Protein AF-A0A9D2KPE2-F1 (afdb_monomer_lite)

Radius of gyration: 18.27 Å; chains: 1; bounding box: 37×40×48 Å

Sequence (69 aa):
MAYDEKQKKRIMKYLEKLKEIRFRVKPEEYEKYEEAARSAGYSSMRQFYLDALDEKVKKISQTNLSERK

pLDDT: mean 84.54, std 11.72, range [47.56, 95.75]

Structure (mmCIF, N/CA/C/O backbone):
data_AF-A0A9D2KPE2-F1
#
_entry.id   AF-A0A9D2KPE2-F1
#
loop_
_atom_site.group_PDB
_atom_site.id
_atom_site.type_symbol
_atom_site.label_atom_id
_atom_site.label_alt_id
_atom_site.label_comp_id
_atom_site.label_asym_id
_atom_site.label_entity_id
_atom_site.label_seq_id
_atom_site.pdbx_PDB_ins_code
_atom_site.Cartn_x
_atom_site.Cartn_y
_atom_site.Cartn_z
_atom_site.occupancy
_atom_site.B_iso_or_equiv
_atom_site.auth_seq_id
_atom_site.auth_comp_id
_atom_site.auth_asym_id
_atom_site.auth_atom_id
_atom_site.pdbx_PDB_model_num
ATOM 1 N N . MET A 1 1 ? 19.170 13.484 -19.912 1.00 50.66 1 MET A N 1
ATOM 2 C CA . MET A 1 1 ? 18.376 14.714 -19.698 1.00 50.66 1 MET A CA 1
ATOM 3 C C . MET A 1 1 ? 18.966 15.517 -18.546 1.00 50.66 1 MET A C 1
ATOM 5 O O . MET A 1 1 ? 18.939 15.047 -17.412 1.00 50.66 1 MET A O 1
ATOM 9 N N . ALA A 1 2 ? 19.520 16.699 -18.823 1.00 54.59 2 ALA A N 1
ATOM 10 C CA . ALA A 1 2 ? 19.919 17.642 -17.782 1.00 54.59 2 ALA A CA 1
ATOM 11 C C . ALA A 1 2 ? 18.649 18.270 -17.194 1.00 54.59 2 ALA A C 1
ATOM 13 O O . ALA A 1 2 ? 18.038 19.141 -17.801 1.00 54.59 2 ALA A O 1
ATOM 14 N N . TYR A 1 3 ? 18.195 17.756 -16.055 1.00 55.69 3 TYR A N 1
ATOM 15 C CA . TYR A 1 3 ? 17.112 18.389 -15.311 1.00 55.69 3 TYR A CA 1
ATOM 16 C C . TYR A 1 3 ? 17.539 19.799 -14.899 1.00 55.69 3 TYR A C 1
ATOM 18 O O . TYR A 1 3 ? 18.546 19.945 -14.200 1.00 55.69 3 TYR A O 1
ATOM 26 N N . ASP A 1 4 ? 16.744 20.791 -15.296 1.00 78.75 4 ASP A N 1
ATOM 27 C CA . ASP A 1 4 ? 16.832 22.174 -14.836 1.00 78.75 4 ASP A CA 1
ATOM 28 C C . ASP A 1 4 ? 16.822 22.186 -13.295 1.00 78.75 4 ASP A C 1
ATOM 30 O O . ASP A 1 4 ? 15.948 21.591 -12.650 1.00 78.75 4 ASP A O 1
ATOM 34 N N . GLU A 1 5 ? 17.826 22.803 -12.671 1.00 78.62 5 GLU A N 1
ATOM 35 C CA . GLU A 1 5 ? 18.047 22.766 -11.218 1.00 78.62 5 GLU A CA 1
ATOM 36 C C . GLU A 1 5 ? 16.814 23.230 -10.425 1.00 78.62 5 GLU A C 1
ATOM 38 O O . GLU A 1 5 ? 16.541 22.753 -9.316 1.00 78.62 5 GLU A O 1
ATOM 43 N N . LYS A 1 6 ? 16.009 24.116 -11.026 1.00 79.69 6 LYS A N 1
ATOM 44 C CA . LYS A 1 6 ? 14.740 24.601 -10.468 1.00 79.69 6 LYS A CA 1
ATOM 45 C C . LYS A 1 6 ? 13.664 23.514 -10.382 1.00 79.69 6 LYS A C 1
ATOM 47 O O . LYS A 1 6 ? 12.819 23.560 -9.485 1.00 79.69 6 LYS A O 1
ATOM 52 N N . GLN A 1 7 ? 13.651 22.544 -11.296 1.00 77.75 7 GLN A N 1
ATOM 53 C CA . GLN A 1 7 ? 12.725 21.407 -11.245 1.00 77.75 7 GLN A CA 1
ATOM 54 C C . GLN A 1 7 ? 13.141 20.419 -10.151 1.00 77.75 7 GLN A C 1
ATOM 56 O O . GLN A 1 7 ? 12.305 20.027 -9.338 1.00 77.75 7 GLN A O 1
ATOM 61 N N . LYS A 1 8 ? 14.442 20.111 -10.051 1.00 82.25 8 LYS A N 1
ATOM 62 C CA . LYS A 1 8 ? 14.995 19.247 -8.991 1.00 82.25 8 LYS A CA 1
ATOM 63 C C . LYS A 1 8 ? 14.666 19.762 -7.590 1.00 82.25 8 LYS A C 1
ATOM 65 O O . LYS A 1 8 ? 14.159 19.003 -6.768 1.00 82.25 8 LYS A O 1
ATOM 70 N N . LYS A 1 9 ? 14.874 21.058 -7.327 1.00 82.56 9 LYS A N 1
ATOM 71 C CA . LYS A 1 9 ? 14.555 21.669 -6.021 1.00 82.56 9 LYS A CA 1
ATOM 72 C C . LYS A 1 9 ? 13.068 21.573 -5.665 1.00 82.56 9 LYS A C 1
ATOM 74 O O . LYS A 1 9 ? 12.733 21.327 -4.510 1.00 82.56 9 LYS A O 1
ATOM 79 N N . ARG A 1 10 ? 12.168 21.735 -6.644 1.00 83.31 10 ARG A N 1
ATOM 80 C CA . ARG A 1 10 ? 10.717 21.601 -6.421 1.00 83.31 10 ARG A CA 1
ATOM 81 C C . ARG A 1 10 ? 10.314 20.171 -6.076 1.00 83.31 10 ARG A C 1
ATOM 83 O O . ARG A 1 10 ? 9.539 19.982 -5.143 1.00 83.31 10 ARG A O 1
ATOM 90 N N . ILE A 1 11 ? 10.866 19.191 -6.788 1.00 81.75 11 ILE A N 1
ATOM 91 C CA . ILE A 1 11 ? 10.609 17.770 -6.526 1.00 81.75 11 ILE A CA 1
ATOM 92 C C . ILE A 1 11 ? 11.127 17.387 -5.133 1.00 81.75 11 ILE A C 1
ATOM 94 O O . ILE A 1 11 ? 10.379 16.808 -4.353 1.00 81.75 11 ILE A O 1
ATOM 98 N N . MET A 1 12 ? 12.351 17.792 -4.775 1.00 83.69 12 MET A N 1
ATOM 99 C CA . MET A 1 12 ? 12.931 17.542 -3.445 1.00 83.69 12 MET A CA 1
ATOM 100 C C . MET A 1 12 ? 12.066 18.129 -2.321 1.00 83.69 12 MET A C 1
ATOM 102 O O . MET A 1 12 ? 11.692 17.410 -1.402 1.00 83.69 12 MET A O 1
ATOM 106 N N . LYS A 1 13 ? 11.642 19.395 -2.443 1.00 86.69 13 LYS A N 1
ATOM 107 C CA . LYS A 1 13 ? 10.781 20.057 -1.444 1.00 86.69 13 LYS A CA 1
ATOM 108 C C . LYS A 1 13 ? 9.412 19.382 -1.280 1.00 86.69 13 LYS A C 1
ATOM 110 O O . LYS A 1 13 ? 8.796 19.472 -0.220 1.00 86.69 13 LYS A O 1
ATOM 115 N N . TYR A 1 14 ? 8.897 18.751 -2.334 1.00 83.31 14 TYR A N 1
ATOM 116 C CA . TYR A 1 14 ? 7.666 17.965 -2.256 1.00 83.31 14 TYR A CA 1
ATOM 117 C C . TYR A 1 14 ? 7.904 16.624 -1.552 1.00 83.31 14 TYR A C 1
ATOM 119 O O . TYR A 1 14 ? 7.139 16.262 -0.660 1.00 83.31 14 TYR A O 1
ATOM 127 N N . LEU A 1 15 ? 8.988 15.926 -1.899 1.00 84.75 15 LEU A N 1
ATOM 128 C CA . LEU A 1 15 ? 9.358 14.646 -1.293 1.00 84.75 15 LEU A CA 1
ATOM 129 C C . LEU A 1 15 ? 9.704 14.772 0.196 1.00 84.75 15 LEU A C 1
ATOM 131 O O . LEU A 1 15 ? 9.357 13.883 0.960 1.00 84.75 15 LEU A O 1
ATOM 135 N N . GLU A 1 16 ? 10.295 15.887 0.633 1.00 85.75 16 GLU A N 1
ATOM 136 C CA . GLU A 1 16 ? 10.575 16.168 2.053 1.00 85.75 16 GLU A CA 1
ATOM 137 C C . GLU A 1 16 ? 9.321 16.143 2.942 1.00 85.75 16 GLU A C 1
ATOM 139 O O . GLU A 1 16 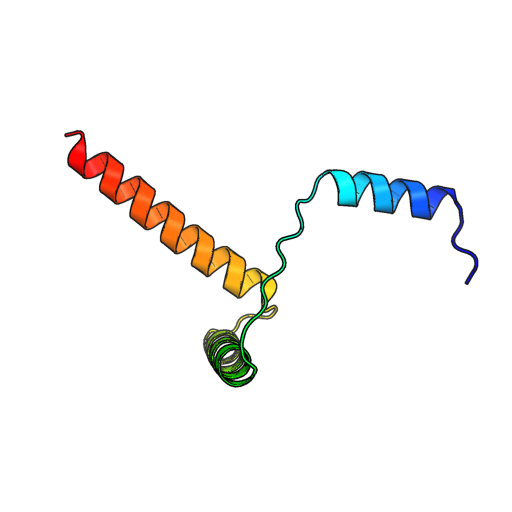? 9.406 15.832 4.130 1.00 85.75 16 GLU A O 1
ATOM 144 N N . LYS A 1 17 ? 8.145 16.448 2.379 1.00 89.56 17 LYS A N 1
ATOM 145 C CA . LYS A 1 17 ? 6.868 16.410 3.110 1.00 89.56 17 LYS A CA 1
ATOM 146 C C . LYS A 1 17 ? 6.310 14.997 3.263 1.00 89.56 17 LYS A C 1
ATOM 148 O O . LYS A 1 17 ? 5.353 14.803 4.008 1.00 89.56 17 LYS A O 1
ATOM 153 N N . LEU A 1 18 ? 6.861 14.029 2.536 1.00 87.88 18 LEU A N 1
ATOM 154 C CA . LEU A 1 18 ? 6.380 12.658 2.497 1.00 87.88 18 LEU A CA 1
ATOM 155 C C . LEU A 1 18 ? 7.340 11.750 3.267 1.00 87.88 18 LEU A C 1
ATOM 157 O O . LEU A 1 18 ? 8.559 11.902 3.222 1.00 87.88 18 LEU A O 1
ATOM 161 N N . LYS A 1 19 ? 6.782 10.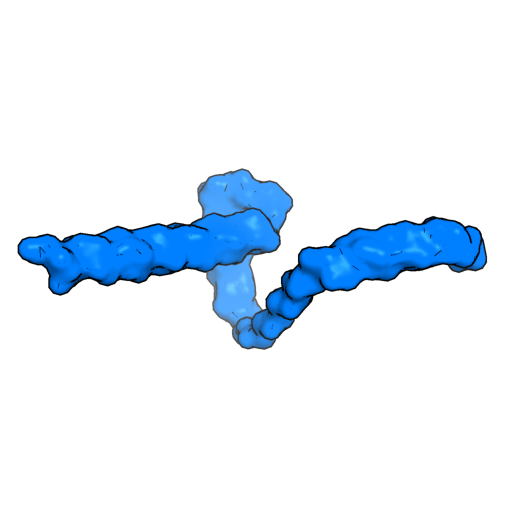774 3.980 1.00 87.69 19 LYS A N 1
ATOM 162 C CA . LYS A 1 19 ? 7.559 9.678 4.560 1.00 87.69 19 LYS A CA 1
ATOM 163 C C . LYS A 1 19 ? 7.461 8.472 3.641 1.00 87.69 19 LYS A C 1
ATOM 165 O O . LYS A 1 19 ? 6.367 8.064 3.259 1.00 87.69 19 LYS A O 1
ATOM 170 N N . GLU A 1 20 ? 8.612 7.923 3.278 1.00 87.12 20 GLU A N 1
ATOM 171 C CA . GLU A 1 20 ? 8.689 6.686 2.512 1.00 87.12 20 GLU A CA 1
ATOM 172 C C . GLU A 1 20 ? 8.575 5.495 3.463 1.00 87.12 20 GLU A C 1
ATOM 174 O O . GLU A 1 20 ? 9.291 5.416 4.463 1.00 87.12 20 GLU A O 1
ATOM 179 N N . ILE A 1 21 ? 7.691 4.558 3.132 1.00 86.88 21 ILE A N 1
ATOM 180 C CA . ILE A 1 21 ? 7.558 3.295 3.847 1.00 86.88 21 ILE A CA 1
ATOM 181 C C . ILE A 1 21 ? 8.030 2.189 2.905 1.00 86.88 21 ILE A C 1
ATOM 183 O O . ILE A 1 21 ? 7.432 1.970 1.853 1.00 86.88 21 ILE A O 1
ATOM 187 N N . ARG A 1 22 ? 9.122 1.512 3.272 1.00 87.19 22 ARG A N 1
ATOM 188 C CA . ARG A 1 22 ? 9.688 0.395 2.507 1.00 87.19 22 ARG A CA 1
ATOM 189 C C . ARG A 1 22 ? 9.495 -0.900 3.272 1.00 87.19 22 ARG A C 1
ATOM 191 O O . ARG A 1 22 ? 9.998 -1.042 4.383 1.00 87.19 22 ARG A O 1
ATO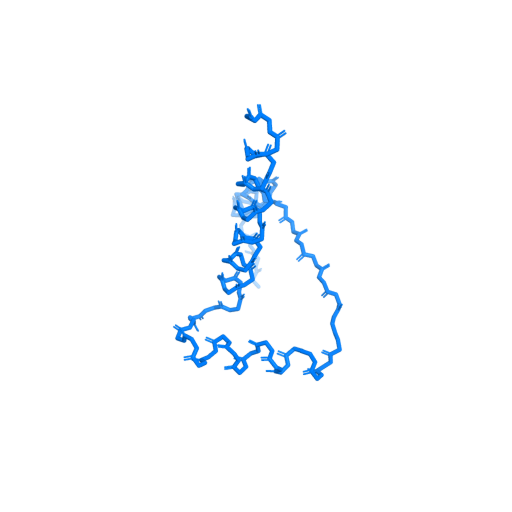M 198 N N . PHE A 1 23 ? 8.820 -1.852 2.642 1.00 85.75 23 PHE A N 1
ATOM 199 C CA . PHE A 1 23 ? 8.646 -3.198 3.166 1.00 85.75 23 PHE A CA 1
ATOM 200 C C . PHE A 1 23 ? 9.376 -4.193 2.277 1.00 85.75 23 PHE A C 1
ATOM 202 O O . PHE A 1 23 ? 9.375 -4.067 1.053 1.00 85.75 23 PHE A O 1
ATOM 209 N N . ARG A 1 24 ? 9.997 -5.189 2.904 1.00 91.44 24 ARG A N 1
ATOM 210 C CA . ARG A 1 24 ? 10.452 -6.393 2.215 1.00 91.44 24 ARG A CA 1
ATOM 211 C C . ARG A 1 24 ? 9.430 -7.479 2.501 1.00 91.44 24 ARG A C 1
ATOM 213 O O . ARG A 1 24 ? 9.116 -7.716 3.663 1.00 91.44 24 ARG A O 1
ATOM 220 N N . VAL A 1 25 ? 8.930 -8.101 1.449 1.00 91.56 25 VAL A N 1
ATOM 221 C CA . VAL A 1 25 ? 7.978 -9.212 1.509 1.00 91.56 25 VAL A CA 1
ATOM 222 C C . VAL A 1 25 ? 8.504 -10.337 0.636 1.00 91.56 25 VAL A C 1
ATOM 224 O O . VAL A 1 25 ? 9.306 -10.089 -0.274 1.00 91.56 25 VAL A O 1
ATOM 227 N N . LYS A 1 26 ? 8.093 -11.572 0.918 1.00 95.75 26 LYS A N 1
ATOM 228 C CA . LYS A 1 26 ? 8.410 -12.682 0.020 1.00 95.75 26 LYS A CA 1
ATOM 229 C C . LYS A 1 26 ? 7.654 -12.518 -1.307 1.00 95.75 26 LYS A C 1
ATOM 231 O O . LYS A 1 26 ? 6.579 -11.915 -1.308 1.00 95.75 26 LYS A O 1
ATOM 236 N N . PRO A 1 27 ? 8.167 -13.075 -2.418 1.00 94.31 27 PRO A N 1
ATOM 237 C CA . PRO A 1 27 ? 7.471 -13.035 -3.706 1.00 94.31 27 PRO A CA 1
ATOM 238 C C . PRO A 1 27 ? 6.046 -13.602 -3.629 1.00 94.31 27 PRO A C 1
ATOM 240 O O . PRO A 1 27 ? 5.106 -12.957 -4.072 1.00 94.31 27 PRO A O 1
ATOM 243 N N . GLU A 1 28 ? 5.878 -14.734 -2.944 1.00 95.19 28 GLU A N 1
ATOM 244 C CA . GLU A 1 28 ? 4.586 -15.411 -2.741 1.00 95.19 28 GLU A CA 1
ATOM 245 C C . GLU A 1 28 ? 3.554 -14.519 -2.026 1.00 95.19 28 GLU A C 1
ATOM 247 O O . GLU A 1 28 ? 2.365 -14.521 -2.338 1.00 95.19 28 GLU A O 1
ATOM 252 N N . GLU A 1 29 ? 4.005 -13.730 -1.048 1.00 91.62 29 GLU A N 1
ATOM 253 C CA . GLU A 1 29 ? 3.139 -12.797 -0.326 1.00 91.62 29 GLU A CA 1
ATOM 254 C C . GLU A 1 29 ? 2.755 -11.613 -1.211 1.00 91.62 29 GLU A C 1
ATOM 256 O O . GLU A 1 29 ? 1.608 -11.173 -1.188 1.00 91.62 29 GLU A O 1
ATOM 261 N N . TYR A 1 30 ? 3.706 -11.115 -2.005 1.00 92.56 30 TYR A N 1
ATOM 262 C CA . TYR A 1 30 ? 3.462 -10.025 -2.941 1.00 92.56 30 TYR A CA 1
ATOM 263 C C . TYR A 1 30 ? 2.411 -10.400 -3.989 1.00 92.56 30 TYR A C 1
ATOM 265 O O . TYR A 1 30 ? 1.466 -9.638 -4.185 1.00 92.56 30 TYR A O 1
ATOM 273 N N . GLU A 1 31 ? 2.536 -11.580 -4.601 1.00 93.94 31 GLU A N 1
ATOM 274 C CA . GLU A 1 31 ? 1.571 -12.098 -5.581 1.00 93.94 31 GLU A CA 1
ATOM 275 C C . GLU A 1 31 ? 0.170 -12.194 -4.975 1.00 93.94 31 GLU A C 1
ATOM 277 O O . GLU A 1 31 ? -0.793 -11.669 -5.535 1.00 93.94 31 GLU A O 1
ATOM 282 N N . LYS A 1 32 ? 0.063 -12.746 -3.761 1.00 94.00 32 LYS A N 1
ATOM 283 C CA . LYS A 1 32 ? -1.208 -12.821 -3.035 1.00 94.00 32 LYS A CA 1
ATOM 284 C C . LYS A 1 32 ? -1.840 -11.443 -2.810 1.00 94.00 32 LYS A C 1
ATOM 286 O O . LYS A 1 32 ? -3.057 -11.293 -2.929 1.00 94.00 32 LYS A O 1
ATOM 291 N N . TYR A 1 33 ? -1.041 -10.434 -2.459 1.00 92.06 33 TYR A N 1
ATOM 292 C CA . TYR A 1 33 ? -1.543 -9.066 -2.305 1.00 92.06 33 TYR A CA 1
ATOM 293 C C . TYR A 1 33 ? -1.970 -8.465 -3.646 1.00 92.06 33 TYR A C 1
ATOM 295 O O . TYR A 1 33 ? -2.950 -7.724 -3.691 1.00 92.06 33 TYR A O 1
ATOM 303 N N . GLU A 1 34 ? -1.270 -8.791 -4.732 1.00 92.62 34 GLU A N 1
ATOM 304 C CA . GLU A 1 34 ? -1.549 -8.239 -6.058 1.00 92.62 34 GLU A CA 1
ATOM 305 C C . GLU A 1 34 ? -2.859 -8.793 -6.612 1.00 92.62 34 GLU A C 1
ATOM 307 O O . GLU A 1 34 ? -3.705 -8.034 -7.088 1.00 92.62 34 GLU A O 1
ATOM 312 N N . GLU A 1 35 ? -3.065 -10.101 -6.485 1.00 94.25 35 GLU A N 1
ATOM 313 C CA . GLU A 1 35 ? -4.309 -10.763 -6.869 1.00 94.25 35 GLU A CA 1
ATOM 314 C C . GLU A 1 35 ? -5.501 -10.225 -6.075 1.00 94.25 35 GLU A C 1
ATOM 316 O O . GLU A 1 35 ? -6.552 -9.932 -6.655 1.00 94.25 35 GLU A O 1
ATOM 321 N N . ALA A 1 36 ? -5.333 -10.034 -4.762 1.00 93.25 36 ALA A N 1
ATOM 322 C CA . ALA A 1 36 ? -6.364 -9.456 -3.907 1.00 93.25 36 ALA A CA 1
ATOM 323 C C . ALA A 1 36 ? -6.692 -8.010 -4.312 1.00 93.25 36 ALA A C 1
ATOM 325 O O . ALA A 1 36 ? -7.865 -7.664 -4.459 1.00 93.25 36 ALA A O 1
ATOM 326 N N . ALA A 1 37 ? -5.672 -7.180 -4.554 1.00 92.69 37 ALA A N 1
ATOM 327 C CA . ALA A 1 37 ? -5.849 -5.797 -4.988 1.00 92.69 37 ALA A CA 1
ATOM 328 C C . ALA A 1 37 ? -6.551 -5.717 -6.353 1.00 92.69 37 ALA A C 1
ATOM 330 O O . ALA A 1 37 ? -7.482 -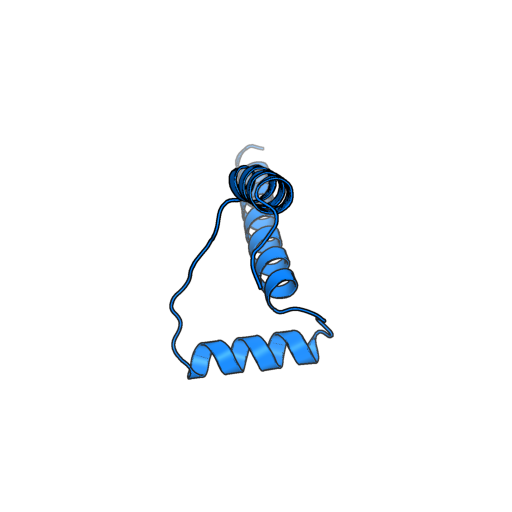4.927 -6.527 1.00 92.69 37 ALA A O 1
ATOM 331 N N . ARG A 1 38 ? -6.153 -6.571 -7.302 1.00 92.00 38 ARG A N 1
ATOM 332 C CA . ARG A 1 38 ? -6.759 -6.650 -8.636 1.00 92.00 38 ARG A CA 1
ATOM 333 C C . ARG A 1 38 ? -8.218 -7.092 -8.563 1.00 92.00 38 ARG A C 1
ATOM 335 O O . ARG A 1 38 ? -9.069 -6.474 -9.195 1.00 92.00 38 ARG A O 1
ATOM 342 N N . SER A 1 39 ? -8.512 -8.109 -7.755 1.00 92.75 39 SER A N 1
ATOM 343 C CA . SER A 1 39 ? -9.876 -8.617 -7.551 1.00 92.75 39 SER A CA 1
ATOM 344 C C . SER A 1 39 ? -10.786 -7.583 -6.887 1.00 92.75 39 SER A C 1
ATOM 346 O O . SER A 1 39 ? -11.964 -7.494 -7.216 1.00 92.75 39 SER A O 1
ATOM 348 N N . ALA A 1 40 ? -10.235 -6.766 -5.989 1.00 90.50 40 ALA A N 1
ATOM 349 C CA . ALA A 1 40 ? -10.944 -5.664 -5.347 1.00 90.50 40 ALA A CA 1
ATOM 350 C C . ALA A 1 40 ? -11.040 -4.392 -6.221 1.00 90.50 40 ALA A C 1
ATOM 352 O O . ALA A 1 40 ? -11.636 -3.404 -5.796 1.00 90.50 40 ALA A O 1
ATOM 353 N N . GLY A 1 41 ? -10.489 -4.401 -7.442 1.00 91.88 41 GLY A N 1
ATOM 354 C CA . GLY A 1 41 ? -10.606 -3.299 -8.402 1.00 91.88 41 GLY A CA 1
ATOM 355 C C . GLY A 1 41 ? -9.664 -2.119 -8.149 1.00 91.88 41 GLY A C 1
ATOM 356 O O . GLY A 1 41 ? -9.902 -1.022 -8.657 1.00 91.88 41 GLY A O 1
ATOM 357 N N . TYR A 1 42 ? -8.590 -2.309 -7.380 1.00 89.94 42 TYR A N 1
ATOM 358 C CA . TYR A 1 42 ? -7.620 -1.247 -7.124 1.00 89.94 42 TYR A CA 1
ATOM 359 C C . TYR A 1 42 ? -6.764 -0.949 -8.359 1.00 89.94 42 TYR A C 1
ATOM 361 O O . TYR A 1 42 ? -6.151 -1.835 -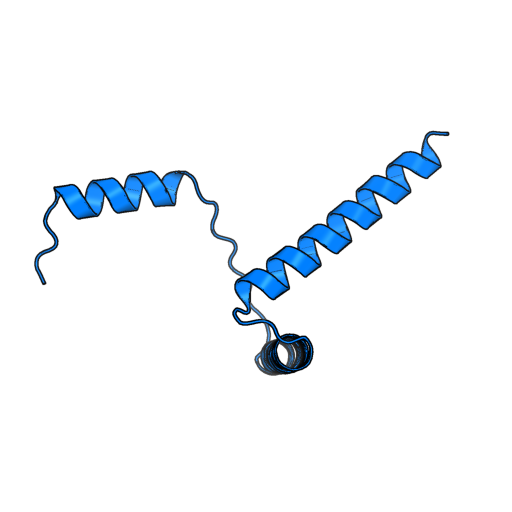8.950 1.00 89.94 42 TYR A O 1
ATOM 369 N N . SER A 1 43 ? -6.644 0.335 -8.699 1.00 83.69 43 SER A N 1
ATOM 370 C CA . SER A 1 43 ? -5.770 0.824 -9.776 1.00 83.69 43 SER A CA 1
ATOM 371 C C . SER A 1 43 ? -4.294 0.915 -9.371 1.00 83.69 43 SER A C 1
ATOM 373 O O . SER A 1 43 ? -3.416 1.019 -10.225 1.00 83.69 43 SER A O 1
ATOM 375 N N . SER A 1 44 ? -4.005 0.902 -8.066 1.00 89.00 44 SER A N 1
ATOM 376 C CA . SER A 1 44 ? -2.652 0.992 -7.525 1.00 89.00 44 SER A CA 1
ATOM 377 C C . SER A 1 44 ? -2.515 0.206 -6.230 1.00 89.00 44 SER A C 1
ATOM 379 O O . SER A 1 44 ? -3.285 0.395 -5.287 1.00 89.00 44 SER A O 1
ATOM 381 N N . MET A 1 45 ? -1.439 -0.576 -6.138 1.00 89.38 45 MET A N 1
ATOM 382 C CA . MET A 1 45 ? -1.058 -1.288 -4.919 1.00 89.38 45 MET A CA 1
ATOM 383 C C . MET A 1 45 ? -0.825 -0.344 -3.731 1.00 89.38 45 MET A C 1
ATOM 385 O O . MET A 1 45 ? -1.086 -0.693 -2.584 1.00 89.38 45 MET A O 1
ATOM 389 N N . ARG A 1 46 ? -0.367 0.889 -3.995 1.00 90.00 46 ARG A N 1
ATOM 390 C CA . ARG A 1 46 ? -0.186 1.898 -2.945 1.00 90.00 46 ARG A CA 1
ATOM 391 C C . ARG A 1 46 ? -1.510 2.212 -2.254 1.00 90.00 46 ARG A C 1
ATOM 393 O O . ARG A 1 46 ? -1.526 2.338 -1.036 1.00 90.00 46 ARG A O 1
ATOM 400 N N . GLN A 1 47 ? -2.587 2.363 -3.025 1.00 88.81 47 GLN A N 1
ATOM 401 C CA . GLN A 1 47 ? -3.898 2.675 -2.463 1.00 88.81 47 GLN A CA 1
ATOM 402 C C . GLN A 1 47 ? -4.418 1.500 -1.636 1.00 88.81 47 GLN A C 1
ATOM 404 O O . GLN A 1 47 ? -4.857 1.706 -0.513 1.00 88.81 47 GLN A O 1
ATOM 409 N N . PHE A 1 48 ? -4.251 0.277 -2.144 1.00 93.00 48 PHE A N 1
ATOM 410 C CA . PHE A 1 48 ? -4.587 -0.942 -1.413 1.00 93.00 48 PHE A CA 1
ATOM 411 C C . PHE A 1 48 ? -3.882 -1.016 -0.047 1.00 93.00 48 PHE A C 1
ATOM 413 O O . PHE A 1 48 ? -4.524 -1.247 0.976 1.00 93.00 48 PHE A O 1
ATOM 420 N N . TYR A 1 49 ? -2.572 -0.747 0.000 1.00 90.81 49 TYR A N 1
ATOM 421 C CA . TYR A 1 49 ? -1.831 -0.749 1.264 1.00 90.81 49 TYR A CA 1
ATOM 422 C C . TYR A 1 49 ? -2.274 0.355 2.227 1.00 90.81 49 TYR A C 1
ATOM 424 O O . TYR A 1 49 ? -2.356 0.108 3.428 1.00 90.81 49 TYR A O 1
ATOM 432 N N . LEU A 1 50 ? -2.547 1.563 1.728 1.00 90.94 50 LEU A N 1
ATOM 433 C CA . LEU A 1 50 ? -3.012 2.661 2.577 1.00 90.94 50 LEU A CA 1
ATOM 434 C C . LEU A 1 50 ? -4.387 2.370 3.172 1.00 90.94 50 LEU A C 1
ATOM 436 O O . LEU A 1 50 ? -4.554 2.523 4.377 1.00 90.94 50 LEU A O 1
ATOM 440 N N . ASP A 1 51 ? -5.324 1.881 2.363 1.00 92.62 51 ASP A N 1
ATOM 441 C CA . ASP A 1 51 ? -6.665 1.532 2.827 1.00 92.62 51 ASP A CA 1
ATOM 442 C C . ASP A 1 51 ? -6.611 0.421 3.888 1.00 92.62 51 ASP A C 1
ATOM 444 O O . ASP A 1 51 ? -7.258 0.529 4.931 1.00 92.62 51 ASP A O 1
ATOM 448 N N . ALA A 1 52 ? -5.781 -0.609 3.679 1.00 91.56 52 ALA A N 1
ATOM 449 C CA . ALA A 1 52 ? -5.598 -1.695 4.643 1.00 91.56 52 ALA A CA 1
ATOM 450 C C . ALA A 1 52 ? -4.984 -1.216 5.974 1.00 91.56 52 ALA A C 1
ATOM 452 O O . ALA A 1 52 ? -5.359 -1.693 7.052 1.00 91.56 52 ALA A O 1
ATOM 453 N N . LEU A 1 53 ? -4.034 -0.275 5.919 1.00 92.00 53 LEU A N 1
ATOM 454 C CA . LEU A 1 53 ? -3.457 0.344 7.114 1.00 92.00 53 LEU A CA 1
ATOM 455 C C . LEU A 1 53 ? -4.492 1.209 7.841 1.00 92.00 53 LEU A C 1
ATOM 457 O O . LEU A 1 53 ? -4.651 1.067 9.053 1.00 92.00 53 LEU A O 1
ATOM 461 N N . ASP A 1 54 ? -5.233 2.043 7.113 1.00 92.94 54 ASP A N 1
ATOM 462 C CA . ASP A 1 54 ? -6.276 2.903 7.673 1.00 92.94 54 ASP A CA 1
ATOM 463 C C . ASP A 1 54 ? -7.404 2.091 8.314 1.00 92.94 54 ASP A C 1
ATOM 465 O O . ASP A 1 54 ? -7.902 2.458 9.380 1.00 92.94 54 ASP A O 1
ATOM 469 N N . GLU A 1 55 ? -7.795 0.965 7.715 1.00 92.44 55 GLU A N 1
ATOM 470 C CA . GLU A 1 55 ? -8.783 0.058 8.297 1.00 92.44 55 GLU A CA 1
ATOM 471 C C . GLU A 1 55 ? -8.306 -0.491 9.650 1.00 92.44 55 GLU A C 1
ATOM 473 O O . GLU A 1 55 ? -9.061 -0.484 10.628 1.00 92.44 55 GLU A O 1
ATOM 478 N N . LYS A 1 56 ? -7.035 -0.911 9.743 1.00 92.19 56 LYS A N 1
ATOM 479 C CA . LYS A 1 56 ? -6.438 -1.365 11.009 1.00 92.19 56 LYS A CA 1
ATOM 480 C C . LYS A 1 56 ? -6.377 -0.242 12.041 1.00 92.19 56 LYS A C 1
ATOM 482 O O . LYS A 1 56 ? -6.739 -0.476 13.193 1.00 92.19 56 LYS A O 1
ATOM 487 N N . VAL A 1 57 ? -5.966 0.964 11.644 1.00 92.56 57 VAL A N 1
ATOM 488 C CA . VAL A 1 57 ? -5.926 2.134 12.537 1.00 92.56 57 VAL A CA 1
ATOM 489 C C . VAL A 1 57 ? -7.322 2.440 13.074 1.00 92.56 57 VAL A C 1
ATOM 491 O O . VAL A 1 57 ? -7.490 2.548 14.286 1.00 92.56 57 VAL A O 1
ATOM 494 N N . LYS A 1 58 ? -8.341 2.495 12.207 1.00 92.81 58 LYS A N 1
ATOM 495 C CA . LYS A 1 58 ? -9.735 2.748 12.603 1.00 92.81 58 LYS A CA 1
ATOM 496 C C . LYS A 1 58 ? -10.248 1.705 13.588 1.00 92.81 58 LYS A C 1
ATOM 498 O O . LYS A 1 58 ? -10.824 2.084 14.605 1.00 92.81 58 LYS A O 1
ATOM 503 N N . LYS A 1 59 ? -10.000 0.417 13.323 1.00 91.69 59 LYS A N 1
ATOM 504 C CA . LYS A 1 59 ? -10.380 -0.679 14.228 1.00 91.69 59 LYS A CA 1
ATOM 505 C C . LYS A 1 59 ? -9.757 -0.493 15.611 1.00 91.69 59 LYS A C 1
ATOM 507 O O . LYS A 1 59 ? -10.480 -0.481 16.599 1.00 91.69 59 LYS A O 1
ATOM 512 N N . ILE A 1 60 ? -8.449 -0.244 15.677 1.00 89.62 60 ILE A N 1
ATOM 513 C CA . ILE A 1 60 ? -7.739 -0.012 16.944 1.00 89.62 60 ILE A CA 1
ATOM 514 C C . ILE A 1 60 ? -8.278 1.235 17.661 1.00 89.62 60 ILE A C 1
ATOM 516 O O . ILE A 1 60 ? -8.528 1.200 18.865 1.00 89.62 60 ILE A O 1
ATOM 520 N N . SER A 1 61 ? -8.484 2.345 16.950 1.00 84.25 61 SER A N 1
ATOM 521 C CA . SER A 1 61 ? -9.033 3.572 17.538 1.00 84.25 61 SER A CA 1
ATOM 522 C C . SER A 1 61 ? -10.444 3.372 18.101 1.00 84.25 61 SER A C 1
ATOM 524 O O . SER A 1 61 ? -10.750 3.919 19.157 1.00 84.25 61 SER A O 1
ATOM 526 N N . GLN A 1 62 ? -11.287 2.577 17.437 1.00 78.12 62 GLN A N 1
ATOM 527 C CA . GLN A 1 62 ? -12.636 2.257 17.911 1.00 78.12 62 GLN A CA 1
ATOM 528 C C . GLN A 1 62 ? -12.616 1.332 19.134 1.00 78.12 62 GLN A C 1
ATOM 530 O O . GLN A 1 62 ? -13.323 1.614 20.100 1.00 78.12 62 GLN A O 1
ATOM 535 N N . THR A 1 63 ? -11.766 0.299 19.144 1.00 76.62 63 THR A N 1
ATOM 536 C CA . THR A 1 63 ? -11.590 -0.597 20.303 1.00 76.62 63 THR A CA 1
ATOM 537 C C . THR A 1 63 ? -11.143 0.171 21.551 1.00 76.62 63 THR A C 1
ATOM 539 O O . THR A 1 63 ? -11.719 0.014 22.626 1.00 76.62 63 THR A O 1
ATOM 542 N N . ASN A 1 64 ? -10.197 1.101 21.398 1.00 67.56 64 ASN A N 1
ATOM 543 C CA . ASN A 1 64 ? -9.729 1.942 22.503 1.00 67.56 64 ASN A CA 1
ATOM 544 C C . ASN A 1 64 ? -10.792 2.936 23.020 1.00 67.56 64 ASN A C 1
ATOM 546 O O . ASN A 1 64 ? -10.669 3.434 24.139 1.00 67.56 64 A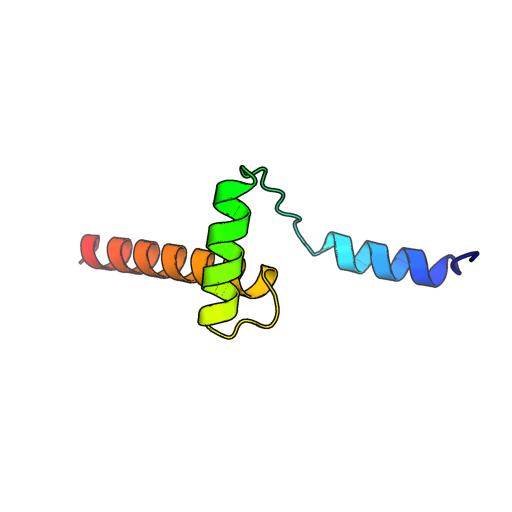SN A O 1
ATOM 550 N N . LEU A 1 65 ? -11.816 3.263 22.221 1.00 61.19 65 LEU A N 1
ATOM 551 C CA . LEU A 1 65 ? -12.938 4.103 22.655 1.00 61.19 65 LEU A CA 1
ATOM 552 C C . LEU A 1 65 ? -13.982 3.310 23.452 1.00 61.19 65 LEU A C 1
ATOM 554 O O . LEU A 1 65 ? -14.599 3.875 24.353 1.00 61.19 65 LEU A O 1
ATOM 558 N N . SER A 1 66 ? -14.187 2.030 23.126 1.00 59.69 66 SER A N 1
ATOM 559 C CA . SER A 1 66 ? -15.111 1.152 23.855 1.00 59.69 66 SER A CA 1
ATOM 560 C C . SER A 1 66 ? -14.588 0.725 25.225 1.00 59.69 66 SER A C 1
ATOM 562 O O . SER A 1 66 ? -15.390 0.504 26.117 1.00 59.69 66 SER A O 1
ATOM 564 N N . GLU A 1 67 ? -13.269 0.659 25.417 1.00 59.38 67 GLU A N 1
ATOM 565 C CA . GLU A 1 67 ? -12.653 0.290 26.706 1.00 59.38 67 GLU A CA 1
ATOM 566 C C . GLU A 1 67 ? -12.575 1.458 27.709 1.00 59.38 67 GLU A C 1
ATOM 568 O O . GLU A 1 67 ? -12.215 1.264 28.867 1.00 59.38 67 GLU A O 1
ATOM 573 N N . ARG A 1 68 ? -12.895 2.685 27.274 1.00 58.53 68 ARG A N 1
ATOM 574 C CA . ARG A 1 68 ? -12.882 3.902 28.109 1.00 58.53 68 ARG A CA 1
ATOM 575 C C . ARG A 1 68 ? -14.276 4.381 28.539 1.00 58.53 68 ARG A C 1
ATOM 577 O O . ARG A 1 68 ? -14.369 5.448 29.146 1.00 58.53 68 ARG A O 1
ATOM 584 N N . LYS A 1 69 ? -15.336 3.651 28.190 1.00 47.56 69 LYS A N 1
ATOM 585 C CA . LYS A 1 69 ? -16.719 3.902 28.625 1.00 47.56 69 LYS A CA 1
ATOM 586 C C . LYS A 1 69 ? -17.164 2.817 29.588 1.00 47.56 69 LYS A C 1
ATOM 588 O O . LYS A 1 69 ? -17.943 3.174 30.494 1.00 47.56 69 LYS A O 1
#

Foldseek 3Di:
DPPDVVVVVVVVVVCVVDDDDDDDDDPVVVVVLVVVCVVVPHPDSVVVVVVVVVVVVVVVVVVVVVVVD

Organism: NCBI:txid2838633

Secondary structure (DSSP, 8-state):
----HHHHHHHHHHHTTS--------HHHHHHHHHHHHHTT-S-HHHHHHHHHHHHHHHHHHHHHHTT-